Protein AF-A0A3D3L8T1-F1 (afdb_monomer_lite)

Secondary structure (DSSP, 8-state):
-----HHHHHHHHHHHHHHHSSPPPP----------SSSSS--TTTS--SS-PPPTT-PPPTTSPPP---SS-SSS-HHHHHHHT--TT-SSTT-SSS-GGG-

Structure (mmCIF, N/CA/C/O backbone):
data_AF-A0A3D3L8T1-F1
#
_entry.id   AF-A0A3D3L8T1-F1
#
loop_
_atom_site.group_PDB
_atom_site.id
_atom_site.type_symbol
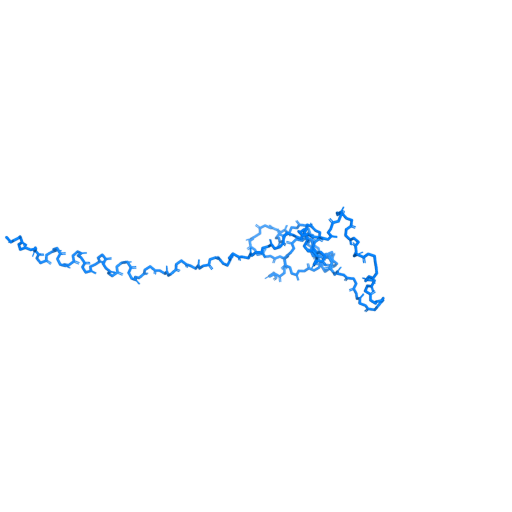_atom_site.label_atom_id
_atom_site.label_alt_id
_atom_site.label_comp_id
_atom_site.label_asym_id
_atom_site.label_entity_id
_atom_site.label_seq_id
_atom_site.pdbx_PDB_ins_code
_atom_site.Cartn_x
_atom_site.Cartn_y
_atom_site.Cartn_z
_atom_site.occupancy
_atom_site.B_iso_or_equiv
_atom_site.auth_seq_id
_atom_site.auth_comp_id
_atom_site.auth_asym_id
_atom_site.auth_atom_id
_atom_site.pdbx_PDB_model_num
ATOM 1 N N . MET A 1 1 ? -35.603 -3.383 53.921 1.00 49.28 1 MET A N 1
ATOM 2 C CA . MET A 1 1 ? -35.152 -4.405 52.948 1.00 49.28 1 MET A CA 1
ATOM 3 C C . MET A 1 1 ? -36.066 -4.343 51.728 1.00 49.28 1 MET A C 1
ATOM 5 O O . MET A 1 1 ? -37.209 -4.779 51.813 1.00 49.28 1 MET A O 1
ATOM 9 N N . ARG A 1 2 ? -35.637 -3.688 50.640 1.00 58.06 2 ARG A N 1
ATOM 10 C CA . ARG A 1 2 ? -36.470 -3.510 49.437 1.00 58.06 2 ARG A CA 1
ATOM 11 C C . ARG A 1 2 ? -36.523 -4.847 48.691 1.00 58.06 2 ARG A C 1
ATOM 13 O O . ARG A 1 2 ? -35.502 -5.319 48.207 1.00 58.06 2 ARG A O 1
ATOM 20 N N . ARG A 1 3 ? -37.692 -5.494 48.670 1.00 63.12 3 ARG A N 1
ATOM 21 C CA . ARG A 1 3 ? -37.907 -6.745 47.930 1.00 63.12 3 ARG A CA 1
ATOM 22 C C . ARG A 1 3 ? -38.011 -6.390 46.448 1.00 63.12 3 ARG A C 1
ATOM 24 O O . ARG A 1 3 ? -38.981 -5.759 46.040 1.00 63.12 3 ARG A O 1
ATOM 31 N N . PHE A 1 4 ? -36.994 -6.731 45.663 1.00 60.19 4 PHE A N 1
ATOM 32 C CA . PHE A 1 4 ? -37.019 -6.513 44.220 1.00 60.19 4 PHE A CA 1
ATOM 33 C C . PHE A 1 4 ? -38.144 -7.348 43.590 1.00 60.19 4 PHE A C 1
ATOM 35 O O . PHE A 1 4 ? -38.304 -8.531 43.887 1.00 60.19 4 PHE A O 1
ATOM 42 N N . SER A 1 5 ? -38.969 -6.702 42.764 1.00 75.06 5 SER A N 1
ATOM 43 C CA . SER A 1 5 ? -40.092 -7.337 42.067 1.00 75.06 5 SER A CA 1
ATOM 44 C C . SER A 1 5 ? -39.594 -8.444 41.133 1.00 75.06 5 SER A C 1
ATOM 46 O O . SER A 1 5 ? -38.513 -8.330 40.560 1.00 75.06 5 SER A O 1
ATOM 48 N N . ARG A 1 6 ? -40.404 -9.486 40.900 1.00 72.38 6 ARG A N 1
ATOM 49 C CA . ARG A 1 6 ? -40.096 -10.557 39.926 1.00 72.38 6 ARG A CA 1
ATOM 50 C C . ARG A 1 6 ? -39.784 -10.003 38.526 1.00 72.38 6 ARG A C 1
ATOM 52 O O . ARG A 1 6 ? -38.991 -10.587 37.799 1.00 72.38 6 ARG A O 1
ATOM 59 N N . ARG A 1 7 ? -40.351 -8.837 38.188 1.00 75.88 7 ARG A N 1
ATOM 60 C CA . ARG A 1 7 ? -40.059 -8.093 36.951 1.00 75.88 7 ARG A CA 1
ATOM 61 C C . ARG A 1 7 ? -38.648 -7.499 36.929 1.00 75.88 7 ARG A C 1
ATOM 63 O O . ARG A 1 7 ? -38.027 -7.473 35.880 1.00 75.88 7 ARG A O 1
ATOM 70 N N . ALA A 1 8 ? -38.128 -7.075 38.080 1.00 77.12 8 ALA A N 1
ATOM 71 C CA . ALA A 1 8 ? -36.765 -6.564 38.195 1.00 77.12 8 ALA A CA 1
ATOM 72 C C . ALA A 1 8 ? -35.730 -7.680 37.998 1.00 77.12 8 ALA A C 1
ATOM 74 O O . ALA A 1 8 ? -34.717 -7.451 37.356 1.00 77.12 8 ALA A O 1
ATOM 75 N N . TRP A 1 9 ? -36.013 -8.896 38.475 1.00 78.31 9 TRP A N 1
ATOM 76 C CA . TRP A 1 9 ? -35.168 -10.068 38.210 1.00 78.31 9 TRP A CA 1
ATOM 77 C C . TRP A 1 9 ? -35.136 -10.444 36.725 1.00 78.31 9 TRP A C 1
ATOM 79 O O . TRP A 1 9 ? -34.071 -10.733 36.192 1.00 78.31 9 TRP A O 1
ATOM 89 N N . TRP A 1 10 ? -36.285 -10.377 36.050 1.00 80.12 10 TRP A N 1
ATOM 90 C CA . TRP A 1 10 ? -36.381 -10.620 34.609 1.00 80.12 10 TRP A CA 1
ATOM 91 C C . TRP A 1 10 ? -35.624 -9.579 33.781 1.00 80.12 10 TRP A C 1
ATOM 93 O O . TRP A 1 10 ? -34.872 -9.942 32.885 1.00 80.12 10 TRP A O 1
ATOM 103 N N . LEU A 1 11 ? -35.770 -8.294 34.114 1.00 82.25 11 LEU A N 1
ATOM 104 C CA . LEU A 1 11 ? -35.034 -7.216 33.448 1.00 82.25 11 LEU A CA 1
ATOM 105 C C . LEU A 1 11 ? -33.525 -7.333 33.675 1.00 82.25 11 LEU A C 1
ATOM 107 O O . LEU A 1 11 ? -32.753 -7.107 32.752 1.00 82.25 11 LEU A O 1
ATOM 111 N N . HIS A 1 12 ? -33.104 -7.729 34.878 1.00 81.44 12 HIS A N 1
ATOM 112 C CA . HIS A 1 12 ? -31.688 -7.906 35.188 1.00 81.44 12 HIS A CA 1
ATOM 113 C C . HIS A 1 12 ? -31.092 -9.099 34.429 1.00 81.44 12 HIS A C 1
ATOM 115 O O . HIS A 1 12 ? -30.026 -8.973 33.840 1.00 81.44 12 HIS A O 1
ATOM 121 N N . ALA A 1 13 ? -31.808 -10.227 34.374 1.00 81.44 13 ALA A N 1
ATOM 122 C CA . ALA A 1 13 ? -31.392 -11.392 33.596 1.00 81.44 13 ALA A CA 1
ATOM 123 C C . ALA A 1 13 ? -31.338 -11.093 32.087 1.00 81.44 13 ALA A C 1
ATOM 125 O O . ALA A 1 13 ? -30.404 -11.515 31.413 1.00 81.44 13 ALA A O 1
ATOM 126 N N . PHE A 1 14 ? -32.299 -10.322 31.570 1.00 82.44 14 PHE A N 1
ATOM 127 C CA . PHE A 1 14 ? -32.319 -9.894 30.172 1.00 82.44 14 PHE A CA 1
ATOM 128 C C . PHE A 1 14 ? -31.154 -8.951 29.838 1.00 82.44 14 PHE A C 1
ATOM 130 O O . PHE A 1 14 ? -30.491 -9.142 28.825 1.00 82.44 14 PHE A O 1
ATOM 137 N N . LEU A 1 15 ? -30.848 -7.986 30.713 1.00 75.88 15 LEU A N 1
ATOM 138 C CA . LEU A 1 15 ? -29.709 -7.076 30.552 1.00 75.88 15 LEU A CA 1
ATOM 139 C C . LEU A 1 15 ? -28.369 -7.830 30.549 1.00 75.88 15 LEU A C 1
ATOM 141 O O . LEU A 1 15 ? -27.505 -7.548 29.725 1.00 75.88 15 LEU A O 1
ATOM 145 N N . ILE A 1 16 ? -28.212 -8.814 31.441 1.00 78.25 16 ILE A N 1
ATOM 146 C CA . ILE A 1 16 ? -27.013 -9.663 31.497 1.00 78.25 16 ILE A CA 1
ATOM 147 C C . ILE A 1 16 ? -26.882 -10.483 30.209 1.00 78.25 16 ILE A C 1
ATOM 149 O O . ILE A 1 16 ? -25.801 -10.522 29.631 1.00 78.25 16 ILE A O 1
ATOM 153 N N . ALA A 1 17 ? -27.977 -11.078 29.722 1.00 77.88 17 ALA A N 1
ATOM 154 C CA . ALA A 1 17 ? -27.969 -11.819 28.464 1.00 77.88 17 ALA A CA 1
ATOM 155 C C . ALA A 1 17 ? -27.556 -10.921 27.286 1.00 77.88 17 ALA A C 1
ATOM 157 O O . ALA A 1 17 ? -26.665 -11.291 26.527 1.00 77.88 17 ALA A O 1
ATOM 158 N N . GLN A 1 18 ? -28.122 -9.714 27.177 1.00 73.38 18 GLN A N 1
ATOM 159 C CA . GLN A 1 18 ? -27.743 -8.775 26.119 1.00 73.38 18 GLN A CA 1
ATOM 160 C C . GLN A 1 18 ? -26.272 -8.350 26.190 1.00 73.38 18 GLN A C 1
ATOM 162 O O . GLN A 1 18 ? -25.652 -8.200 25.146 1.00 73.38 18 GLN A O 1
ATOM 167 N N . LEU A 1 19 ? -25.691 -8.227 27.387 1.00 67.00 19 LEU A N 1
ATOM 168 C CA . LEU A 1 19 ? -24.280 -7.869 27.556 1.00 67.00 19 LEU A CA 1
ATOM 169 C C . LEU A 1 19 ? -23.323 -9.015 27.172 1.00 67.00 19 LEU A C 1
ATOM 171 O O . LEU A 1 19 ? -22.224 -8.756 26.697 1.00 67.00 19 LEU A O 1
ATOM 175 N N . THR A 1 20 ? -23.740 -10.274 27.350 1.00 67.00 20 THR A N 1
ATOM 176 C CA . THR A 1 20 ? -22.929 -11.463 27.008 1.00 67.00 20 THR A CA 1
ATOM 177 C C . THR A 1 20 ? -23.039 -11.919 25.551 1.00 67.00 20 THR A C 1
ATOM 179 O O . THR A 1 20 ? -22.204 -12.699 25.107 1.00 67.00 20 THR A O 1
ATOM 182 N N . LEU A 1 21 ? -24.068 -11.473 24.821 1.00 69.06 21 LEU A N 1
ATOM 183 C CA . LEU A 1 21 ? -24.276 -11.799 23.402 1.00 69.06 21 LEU A CA 1
ATOM 184 C C . LEU A 1 21 ? -23.728 -10.732 22.445 1.00 69.06 21 LEU A C 1
ATOM 186 O O . LEU A 1 21 ? -23.900 -10.861 21.234 1.00 69.06 21 LEU A O 1
ATOM 190 N N . LEU A 1 22 ? -23.076 -9.685 22.958 1.00 70.88 22 LEU A N 1
ATOM 191 C CA . LEU A 1 22 ? -22.342 -8.773 22.092 1.00 70.88 22 LEU A CA 1
ATOM 192 C C . LEU A 1 22 ? -21.159 -9.547 21.491 1.00 70.88 22 LEU A C 1
ATOM 194 O O . LEU A 1 22 ? -20.387 -10.130 22.260 1.00 70.88 22 LEU A O 1
ATOM 198 N N . PRO A 1 23 ? -21.007 -9.589 20.153 1.00 71.38 23 PRO A N 1
ATOM 199 C CA . PRO A 1 23 ? -19.780 -10.099 19.563 1.00 71.38 23 PRO A CA 1
ATOM 200 C C . PRO A 1 23 ? -18.622 -9.323 20.188 1.00 71.38 23 PRO A C 1
ATOM 202 O O . PRO A 1 23 ? -18.707 -8.101 20.342 1.00 71.38 23 PRO A O 1
ATOM 205 N N . CYS A 1 24 ? -17.576 -10.040 20.610 1.00 59.25 24 CYS A N 1
ATOM 206 C CA . CYS A 1 24 ? -16.328 -9.409 21.022 1.00 59.25 24 CYS A CA 1
ATOM 207 C C . CYS A 1 24 ? -15.993 -8.369 19.949 1.00 59.25 24 CYS A C 1
ATOM 209 O O . CYS A 1 24 ? -16.030 -8.748 18.772 1.00 59.25 24 CYS A O 1
ATOM 211 N N . PRO A 1 25 ? -15.734 -7.090 20.294 1.00 61.00 25 PRO A N 1
ATOM 212 C CA . PRO A 1 25 ? -15.206 -6.177 19.303 1.00 61.00 25 PRO A CA 1
ATOM 213 C C . PRO A 1 25 ? -13.974 -6.879 18.756 1.00 61.00 25 PRO A C 1
ATOM 215 O O . PRO A 1 25 ? -13.075 -7.264 19.510 1.00 61.00 25 PRO A O 1
ATOM 218 N N . GLN A 1 26 ? -14.041 -7.187 17.466 1.00 57.34 26 GLN A N 1
ATOM 219 C CA . GLN A 1 26 ? -12.921 -7.690 16.701 1.00 57.34 26 GLN A CA 1
ATOM 220 C C . GLN A 1 26 ? -11.820 -6.703 17.043 1.00 57.34 26 GLN A C 1
ATOM 222 O O . GLN A 1 26 ? -12.006 -5.496 16.867 1.00 57.34 26 GLN A O 1
ATOM 227 N N . VAL A 1 27 ? -10.754 -7.186 17.673 1.00 53.53 27 VAL A N 1
ATOM 228 C CA . VAL A 1 27 ? -9.557 -6.381 17.835 1.00 53.53 27 VAL A CA 1
ATOM 229 C C . VAL A 1 27 ? -9.152 -6.124 16.397 1.00 53.53 27 VAL A C 1
ATOM 231 O O . VAL A 1 27 ? -8.635 -7.026 15.746 1.00 53.53 27 VAL A O 1
ATOM 234 N N . SER A 1 28 ? -9.527 -4.963 15.861 1.00 59.56 28 SER A N 1
ATOM 235 C CA . SER A 1 28 ? -8.975 -4.459 14.619 1.00 59.56 28 SER A CA 1
ATOM 236 C C . SER A 1 28 ? -7.487 -4.537 14.866 1.00 59.56 28 SER A C 1
ATOM 238 O O . SER A 1 28 ? -7.002 -3.874 15.791 1.00 59.56 28 SER A O 1
ATOM 240 N N . HIS A 1 29 ? -6.822 -5.476 14.190 1.00 57.31 29 HIS A N 1
ATOM 241 C CA . HIS A 1 29 ? -5.386 -5.619 14.271 1.00 57.31 29 HIS A CA 1
ATOM 242 C C . HIS A 1 29 ? -4.844 -4.205 14.113 1.00 57.31 29 HIS A C 1
ATOM 244 O O . HIS A 1 29 ? -5.058 -3.572 13.083 1.00 57.31 29 HIS A O 1
ATOM 250 N N . ALA A 1 30 ? -4.254 -3.665 15.179 1.00 54.28 30 ALA A N 1
ATOM 251 C CA . ALA A 1 30 ? -3.390 -2.518 15.038 1.00 54.28 30 ALA A CA 1
ATOM 252 C C . ALA A 1 30 ? -2.200 -3.084 14.272 1.00 54.28 30 ALA A C 1
ATOM 254 O O . ALA A 1 30 ? -1.263 -3.611 14.871 1.00 54.28 30 ALA A O 1
ATOM 255 N N . VAL A 1 31 ? -2.341 -3.123 12.947 1.00 52.94 31 VAL A N 1
ATOM 256 C CA . VAL A 1 31 ? -1.221 -3.249 12.040 1.00 52.94 31 VAL A CA 1
ATOM 257 C C . VAL A 1 31 ? -0.395 -2.031 12.395 1.00 52.94 31 VAL A C 1
ATOM 259 O O . VAL A 1 31 ? -0.796 -0.891 12.162 1.00 52.94 31 VAL A O 1
ATOM 262 N N . TRP A 1 32 ? 0.685 -2.271 13.127 1.00 51.66 32 TRP A N 1
ATOM 263 C CA . TRP A 1 32 ? 1.772 -1.323 13.169 1.00 51.66 32 TRP A CA 1
ATOM 264 C C . TRP A 1 32 ? 2.277 -1.305 11.733 1.00 51.66 32 TRP A C 1
ATOM 266 O O . TRP A 1 32 ? 3.067 -2.160 11.356 1.00 51.66 32 TRP A O 1
ATOM 276 N N . VAL A 1 33 ? 1.700 -0.425 10.912 1.00 58.44 33 VAL A N 1
ATOM 277 C CA . VAL A 1 33 ? 2.357 0.035 9.698 1.00 58.44 33 VAL A CA 1
ATOM 278 C C . VAL A 1 33 ? 3.601 0.713 10.236 1.00 58.44 33 VAL A C 1
ATOM 280 O O . VAL A 1 33 ? 3.549 1.812 10.794 1.00 58.44 33 VAL A O 1
ATOM 283 N N . GLU A 1 34 ? 4.692 -0.040 10.232 1.00 66.00 34 GLU A N 1
ATOM 284 C CA . GLU A 1 34 ? 5.997 0.564 10.079 1.00 66.00 34 GLU A CA 1
ATOM 285 C C . GLU A 1 34 ? 5.846 1.415 8.824 1.00 66.00 34 GLU A C 1
ATOM 287 O O . GLU A 1 34 ? 5.532 0.876 7.769 1.00 66.00 34 GLU A O 1
ATOM 292 N N . VAL A 1 35 ? 5.809 2.741 9.006 1.00 72.56 35 VAL A N 1
ATOM 293 C CA . VAL A 1 35 ? 5.683 3.655 7.872 1.00 72.56 35 VAL A CA 1
ATOM 294 C C . VAL A 1 35 ? 6.868 3.324 6.976 1.00 72.56 35 VAL A C 1
ATOM 296 O O . VAL A 1 35 ? 7.987 3.287 7.482 1.00 72.56 35 VAL A O 1
ATOM 299 N N . ASP A 1 36 ? 6.538 2.939 5.755 1.00 66.50 36 ASP A N 1
ATOM 300 C CA . ASP A 1 36 ? 7.413 2.547 4.661 1.00 66.50 36 ASP A CA 1
ATOM 301 C C . ASP A 1 36 ? 6.835 3.314 3.466 1.00 66.50 36 ASP A C 1
ATOM 303 O O . ASP A 1 36 ? 5.807 2.933 2.900 1.00 66.50 36 ASP A O 1
ATOM 307 N N . THR A 1 37 ? 7.338 4.535 3.273 1.00 74.75 37 THR A N 1
ATOM 308 C CA . THR A 1 37 ? 6.748 5.557 2.396 1.00 74.75 37 THR A CA 1
ATOM 309 C C . THR A 1 37 ? 6.841 5.187 0.916 1.00 74.75 37 THR A C 1
ATOM 311 O O . THR A 1 37 ? 6.010 5.655 0.132 1.00 74.75 37 THR A O 1
ATOM 314 N N . ASP A 1 38 ? 7.826 4.381 0.530 1.00 70.31 38 ASP A N 1
ATOM 315 C CA . ASP A 1 38 ? 8.059 3.935 -0.845 1.00 70.31 38 ASP A CA 1
ATOM 316 C C . ASP A 1 38 ? 7.920 2.414 -1.045 1.00 70.31 38 ASP A C 1
ATOM 318 O O . ASP A 1 38 ? 8.043 1.948 -2.175 1.00 70.31 38 ASP A O 1
ATOM 322 N N . GLY A 1 39 ? 7.564 1.654 -0.003 1.00 71.25 39 GLY A N 1
ATOM 323 C CA . GLY A 1 39 ? 7.165 0.247 -0.107 1.00 71.25 39 GLY A CA 1
ATOM 324 C C . GLY A 1 39 ? 8.329 -0.709 -0.365 1.00 71.25 39 GLY A C 1
ATOM 325 O O . GLY A 1 39 ? 8.117 -1.833 -0.830 1.00 71.25 39 GLY A O 1
ATOM 326 N N . ASP A 1 40 ? 9.564 -0.283 -0.091 1.00 69.56 40 ASP A N 1
ATOM 327 C CA . ASP A 1 40 ? 10.774 -1.051 -0.393 1.00 69.56 40 ASP A CA 1
ATOM 328 C C . ASP A 1 40 ? 11.130 -2.087 0.698 1.00 69.56 40 ASP A C 1
ATOM 330 O O . ASP A 1 40 ? 12.071 -2.879 0.550 1.00 69.56 40 ASP A O 1
ATOM 334 N N . GLY A 1 41 ? 10.344 -2.136 1.780 1.00 70.50 41 GLY A N 1
ATOM 335 C CA . GLY A 1 41 ? 10.530 -3.027 2.920 1.00 70.50 41 GLY A CA 1
ATOM 336 C C . GLY A 1 41 ? 11.479 -2.482 3.992 1.00 70.50 41 GLY A C 1
ATOM 337 O O . GLY A 1 41 ? 11.779 -3.202 4.957 1.00 70.50 41 GLY A O 1
ATOM 338 N N . ILE A 1 42 ? 11.954 -1.242 3.855 1.00 68.50 42 ILE A N 1
ATOM 339 C CA . ILE A 1 42 ? 12.715 -0.497 4.854 1.00 68.50 42 ILE A CA 1
ATOM 340 C C . ILE A 1 42 ? 11.804 0.565 5.465 1.00 68.50 42 ILE A C 1
ATOM 342 O O . ILE A 1 42 ? 11.300 1.456 4.806 1.00 68.50 42 ILE A O 1
ATOM 346 N N . ALA A 1 43 ? 11.631 0.522 6.783 1.00 72.31 43 ALA A N 1
ATOM 347 C CA . ALA A 1 43 ? 10.825 1.539 7.442 1.00 72.31 43 ALA A CA 1
ATOM 348 C C . ALA A 1 43 ? 11.540 2.907 7.490 1.00 72.31 43 ALA A C 1
ATOM 350 O O . ALA A 1 43 ? 12.620 2.991 8.095 1.00 72.31 43 ALA A O 1
ATOM 351 N N . ASP A 1 44 ? 10.860 3.997 7.110 1.00 70.12 44 ASP A N 1
ATOM 352 C CA . ASP A 1 44 ? 10.480 5.024 8.077 1.00 70.12 44 ASP A CA 1
ATOM 353 C C . ASP A 1 44 ? 11.567 5.466 9.065 1.00 70.12 44 ASP A C 1
ATOM 355 O O . ASP A 1 44 ? 12.404 6.371 8.971 1.00 70.12 44 ASP A O 1
ATOM 359 N N . TYR A 1 45 ? 11.453 4.808 10.202 1.00 61.53 45 TYR A N 1
ATOM 360 C CA . TYR A 1 45 ? 12.084 5.209 11.424 1.00 61.53 45 TYR A CA 1
ATOM 361 C C . TYR A 1 45 ? 13.452 4.529 11.548 1.00 61.53 45 TYR A C 1
ATOM 363 O O . TYR A 1 45 ? 13.679 3.703 12.426 1.00 61.53 45 TYR A O 1
ATOM 371 N N . GLY A 1 46 ? 14.434 4.935 10.744 1.00 58.44 46 GLY A N 1
ATOM 372 C CA . GLY A 1 46 ? 15.826 4.658 11.116 1.00 58.44 46 GLY A CA 1
ATOM 373 C C . GLY A 1 46 ? 16.890 4.664 10.035 1.00 58.44 46 GLY A C 1
ATOM 374 O O . GLY A 1 46 ? 18.053 4.824 10.412 1.00 58.44 46 GLY A O 1
ATOM 375 N N . TYR A 1 47 ? 16.547 4.492 8.756 1.00 57.34 47 TYR A N 1
ATOM 376 C CA . TYR A 1 47 ? 17.562 4.259 7.714 1.00 57.34 47 TYR A CA 1
ATOM 377 C C . TYR A 1 47 ? 17.299 4.897 6.349 1.00 57.34 47 TYR A C 1
ATOM 379 O O . TYR A 1 47 ? 18.186 4.876 5.502 1.00 57.34 47 TYR A O 1
ATOM 387 N N . GLU A 1 48 ? 16.156 5.534 6.176 1.00 59.22 48 GLU A N 1
ATOM 388 C CA . GLU A 1 48 ? 15.747 6.198 4.944 1.00 59.22 48 GLU A CA 1
ATOM 389 C C . GLU A 1 48 ? 16.136 7.686 4.938 1.00 59.22 48 GLU A C 1
ATOM 391 O O . GLU A 1 48 ? 15.837 8.460 5.852 1.00 59.22 48 GLU A O 1
ATOM 396 N N . ASP A 1 49 ? 16.835 8.112 3.890 1.00 62.59 49 ASP A N 1
ATOM 397 C CA . ASP A 1 49 ? 17.049 9.526 3.562 1.00 62.59 49 ASP A CA 1
ATOM 398 C C . ASP A 1 49 ? 16.061 10.027 2.488 1.00 62.59 49 ASP A C 1
ATOM 400 O O . ASP A 1 49 ? 16.227 11.129 1.953 1.00 62.59 49 ASP A O 1
ATOM 404 N N . GLY A 1 50 ? 15.016 9.236 2.215 1.00 54.50 50 GLY A N 1
ATOM 405 C CA . GLY A 1 50 ? 13.996 9.495 1.201 1.00 54.50 50 GLY A CA 1
ATOM 406 C C . GLY A 1 50 ? 14.479 9.267 -0.233 1.00 54.50 50 GLY A C 1
ATOM 407 O O . GLY A 1 50 ? 13.932 9.881 -1.150 1.00 54.50 50 GLY A O 1
ATOM 408 N N . THR A 1 51 ? 15.539 8.473 -0.429 1.00 56.94 51 THR A N 1
ATOM 409 C CA . THR A 1 51 ? 16.050 8.119 -1.764 1.00 56.94 51 THR A CA 1
ATOM 410 C C . THR A 1 51 ? 15.697 6.704 -2.221 1.00 56.94 51 THR A C 1
ATOM 412 O O . THR A 1 51 ? 15.955 6.407 -3.385 1.00 56.94 51 THR A O 1
ATOM 415 N N . GLY A 1 52 ? 15.135 5.856 -1.349 1.00 56.75 52 GLY A N 1
ATOM 416 C CA . GLY A 1 52 ? 14.935 4.425 -1.621 1.00 56.75 52 GLY A CA 1
ATOM 417 C C . GLY A 1 52 ? 16.246 3.658 -1.856 1.00 56.75 52 GLY A C 1
ATOM 418 O O . GLY A 1 52 ? 16.234 2.531 -2.347 1.00 56.75 52 GLY A O 1
ATOM 419 N N . ASP A 1 53 ? 17.409 4.270 -1.578 1.00 58.56 53 ASP A N 1
ATOM 420 C CA . ASP A 1 53 ? 18.696 3.599 -1.737 1.00 58.56 53 ASP A CA 1
ATOM 421 C C . ASP A 1 53 ? 19.032 2.816 -0.456 1.00 58.56 53 ASP A C 1
ATOM 423 O O . ASP A 1 53 ? 19.096 3.399 0.637 1.00 58.56 53 ASP A O 1
ATOM 427 N N . PRO A 1 54 ? 19.339 1.508 -0.563 1.00 54.66 54 PRO A N 1
ATOM 428 C CA . PRO A 1 54 ? 19.795 0.734 0.579 1.00 54.66 54 PRO A CA 1
ATOM 429 C C . PRO A 1 54 ? 21.088 1.338 1.155 1.00 54.66 54 PRO A C 1
ATOM 431 O O . PRO A 1 54 ? 21.890 1.949 0.435 1.00 54.66 54 PRO A O 1
ATOM 434 N N . PRO A 1 55 ? 21.352 1.153 2.463 1.00 55.78 55 PRO A N 1
ATOM 435 C CA . PRO A 1 55 ? 22.541 1.694 3.099 1.00 55.78 55 PRO A CA 1
ATOM 436 C C . PRO A 1 55 ? 23.807 1.246 2.347 1.00 55.78 55 PRO A C 1
ATOM 438 O O . PRO A 1 55 ? 23.954 0.064 2.015 1.00 55.78 55 PRO A O 1
ATOM 441 N N . PRO A 1 56 ? 24.764 2.160 2.100 1.00 52.19 56 PRO A N 1
ATOM 442 C CA . PRO A 1 56 ? 25.910 1.874 1.250 1.00 52.19 56 PRO A CA 1
ATOM 443 C C . PRO A 1 56 ? 26.751 0.742 1.853 1.00 52.19 56 PRO A C 1
ATOM 445 O O . PRO A 1 56 ? 27.441 0.930 2.860 1.00 52.19 56 PRO A O 1
ATOM 448 N N . GLY A 1 57 ? 26.699 -0.435 1.224 1.00 54.09 57 GLY A N 1
ATOM 449 C CA . GLY A 1 57 ? 27.398 -1.645 1.664 1.00 54.09 57 GLY A CA 1
ATOM 450 C C . GLY A 1 57 ? 26.565 -2.928 1.633 1.00 54.09 57 GLY A C 1
ATOM 451 O O . GLY A 1 57 ? 27.160 -4.003 1.715 1.00 54.09 57 GLY A O 1
ATOM 452 N N . GLU A 1 58 ? 25.245 -2.829 1.474 1.00 56.66 58 GLU A N 1
ATOM 453 C CA . GLU A 1 58 ? 24.345 -3.975 1.294 1.00 56.66 58 GLU A CA 1
ATOM 454 C C . GLU A 1 58 ? 23.673 -3.905 -0.081 1.00 56.66 58 GLU A C 1
ATOM 456 O O . GLU A 1 58 ? 22.462 -3.786 -0.192 1.00 56.66 58 GLU A O 1
ATOM 461 N N . ASP A 1 59 ? 24.477 -3.953 -1.149 1.00 55.62 59 ASP A N 1
ATOM 462 C CA . ASP A 1 59 ? 23.929 -4.201 -2.483 1.00 55.62 59 ASP A CA 1
ATOM 463 C C . ASP A 1 59 ? 23.313 -5.614 -2.472 1.00 55.62 59 ASP A C 1
ATOM 465 O O . ASP A 1 59 ? 24.063 -6.589 -2.274 1.00 55.62 59 ASP A O 1
ATOM 469 N N . PRO A 1 60 ? 21.990 -5.777 -2.678 1.00 55.06 60 PRO A N 1
ATOM 470 C CA . PRO A 1 60 ? 21.417 -7.100 -2.849 1.00 55.06 60 PRO A CA 1
ATOM 471 C C . PRO A 1 60 ? 22.101 -7.764 -4.049 1.00 55.06 60 PRO A C 1
ATOM 473 O O . PRO A 1 60 ? 22.478 -7.104 -5.029 1.00 55.06 60 PRO A O 1
ATOM 476 N N . PRO A 1 61 ? 22.367 -9.076 -3.987 1.00 51.94 61 PRO A N 1
ATOM 477 C CA . PRO A 1 61 ? 23.061 -9.731 -5.072 1.00 51.94 61 PRO A CA 1
ATOM 478 C C . PRO A 1 61 ? 22.229 -9.594 -6.355 1.00 51.94 61 PRO A C 1
ATOM 480 O O . PRO A 1 61 ? 21.036 -9.853 -6.343 1.00 51.94 61 PRO A O 1
ATOM 483 N N . ALA A 1 62 ? 22.872 -9.246 -7.476 1.00 54.38 62 ALA A N 1
ATOM 484 C CA . ALA A 1 62 ? 22.256 -8.914 -8.776 1.00 54.38 62 ALA A CA 1
ATOM 485 C C . ALA A 1 62 ? 21.371 -10.006 -9.446 1.00 54.38 62 ALA A C 1
ATOM 487 O O . ALA A 1 62 ? 21.073 -9.920 -10.636 1.00 54.38 62 ALA A O 1
ATOM 488 N N . TRP A 1 63 ? 21.017 -11.071 -8.726 1.00 53.22 63 TRP A N 1
ATOM 489 C CA . TRP A 1 63 ? 20.056 -12.108 -9.110 1.00 53.22 63 TRP A CA 1
ATOM 490 C C . TRP A 1 63 ? 18.789 -12.104 -8.243 1.00 53.22 63 TRP A C 1
ATOM 492 O O . TRP A 1 63 ? 17.875 -12.877 -8.528 1.00 53.22 63 TRP A O 1
ATOM 502 N 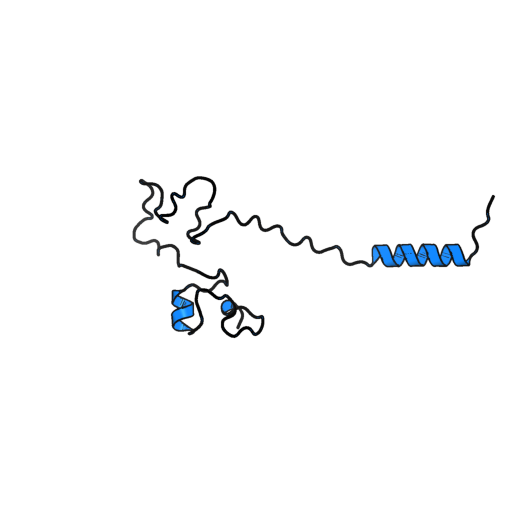N . GLU A 1 64 ? 18.731 -11.273 -7.204 1.00 53.44 64 GLU A N 1
ATOM 503 C CA . GLU A 1 64 ? 17.494 -10.956 -6.509 1.00 53.44 64 GLU A CA 1
ATOM 504 C C . GLU A 1 64 ? 16.718 -10.002 -7.430 1.00 53.44 64 GLU A C 1
ATOM 506 O O . GLU A 1 64 ? 17.271 -8.965 -7.817 1.00 53.44 64 GLU A O 1
ATOM 511 N N . PRO A 1 65 ? 15.511 -10.368 -7.909 1.00 51.00 65 PRO A N 1
ATOM 512 C CA . PRO A 1 65 ? 14.650 -9.364 -8.517 1.00 51.00 65 PRO A CA 1
ATOM 513 C C . PRO A 1 65 ? 14.529 -8.243 -7.484 1.00 51.00 65 PRO A C 1
ATOM 515 O O . PRO A 1 65 ? 14.341 -8.539 -6.303 1.00 51.00 65 PRO A O 1
ATOM 518 N N . GLY A 1 66 ? 14.736 -6.992 -7.906 1.00 55.12 66 GLY A N 1
ATOM 519 C CA . GLY A 1 66 ? 14.541 -5.846 -7.018 1.00 55.12 66 GLY A CA 1
ATOM 520 C C . GLY A 1 66 ? 13.165 -5.921 -6.347 1.00 55.12 66 GLY A C 1
ATOM 521 O O . GLY A 1 66 ? 12.316 -6.680 -6.834 1.00 55.12 66 GLY A O 1
ATOM 522 N N . PRO A 1 67 ? 12.951 -5.194 -5.237 1.00 59.44 67 PRO A N 1
ATOM 523 C CA . PRO A 1 67 ? 11.630 -5.119 -4.627 1.00 59.44 67 PRO A CA 1
ATOM 524 C C . PRO A 1 67 ? 10.626 -4.834 -5.746 1.00 59.44 67 PRO A C 1
ATOM 526 O O . PRO A 1 67 ? 10.789 -3.893 -6.523 1.00 59.44 67 PRO A O 1
ATOM 529 N N . VAL A 1 68 ? 9.707 -5.774 -5.947 1.00 69.19 68 VAL A N 1
ATOM 530 C CA . VAL A 1 68 ? 8.641 -5.616 -6.925 1.00 69.19 68 VAL A CA 1
ATOM 531 C C . VAL A 1 68 ? 7.712 -4.576 -6.326 1.00 69.19 68 VAL A C 1
ATOM 533 O O . VAL A 1 68 ? 7.088 -4.856 -5.308 1.00 69.19 68 VAL A O 1
ATOM 536 N N . GLU A 1 69 ? 7.729 -3.382 -6.914 1.00 79.94 69 GLU A N 1
ATOM 537 C CA . GLU A 1 69 ? 6.912 -2.235 -6.511 1.00 79.94 69 GLU A CA 1
ATOM 538 C C . GLU A 1 69 ? 5.433 -2.656 -6.532 1.00 79.94 69 GLU A C 1
ATOM 540 O O . GLU A 1 69 ? 4.985 -3.271 -7.503 1.00 79.94 69 GLU A O 1
ATOM 545 N N . ASP A 1 70 ? 4.748 -2.425 -5.415 1.00 85.44 70 ASP A N 1
ATOM 546 C CA . ASP A 1 70 ? 3.308 -2.602 -5.183 1.00 85.44 70 ASP A CA 1
ATOM 547 C C . ASP A 1 70 ? 2.842 -1.269 -4.578 1.00 85.44 70 ASP A C 1
ATOM 549 O O . ASP A 1 70 ? 2.888 -1.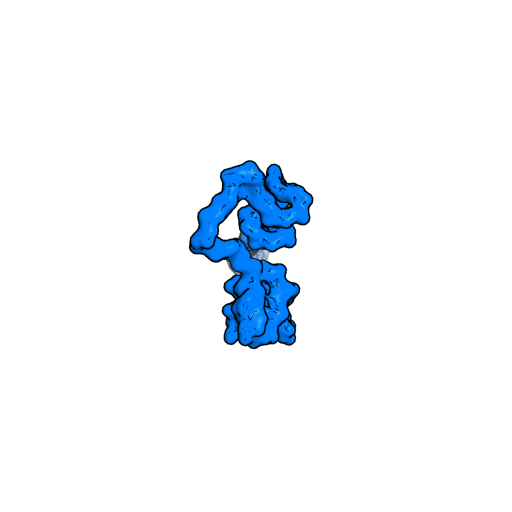053 -3.363 1.00 85.44 70 ASP A O 1
ATOM 553 N N . SER A 1 71 ? 2.579 -0.312 -5.468 1.00 84.62 71 SER A N 1
ATOM 554 C CA . SER A 1 71 ? 2.397 1.108 -5.160 1.00 84.62 71 SER A CA 1
ATOM 555 C C . SER A 1 71 ? 1.125 1.394 -4.350 1.00 84.62 71 SER A C 1
ATOM 557 O O . SER A 1 71 ? 1.049 2.420 -3.661 1.00 84.62 71 SER A O 1
ATOM 559 N N . ASP A 1 72 ? 0.125 0.515 -4.399 1.00 83.50 72 ASP A N 1
ATOM 560 C CA . ASP A 1 72 ? -1.137 0.662 -3.675 1.00 83.50 72 ASP A CA 1
ATOM 561 C C . ASP A 1 72 ? -1.354 -0.362 -2.548 1.00 83.50 72 ASP A C 1
ATOM 563 O O . ASP A 1 72 ? -2.241 -0.173 -1.701 1.00 83.50 72 ASP A O 1
ATOM 567 N N . GLY A 1 73 ? -0.480 -1.365 -2.458 1.00 85.19 73 GLY A N 1
ATOM 568 C CA . GLY A 1 73 ? -0.440 -2.355 -1.393 1.00 85.19 73 GLY A CA 1
ATOM 569 C C . GLY A 1 73 ? -1.594 -3.350 -1.455 1.00 85.19 73 GLY A C 1
ATOM 570 O O . GLY A 1 73 ? -1.973 -3.898 -0.408 1.00 85.19 73 GLY A O 1
ATOM 571 N N . ASP A 1 74 ? -2.202 -3.543 -2.624 1.00 83.75 74 ASP A N 1
ATOM 572 C CA . ASP A 1 7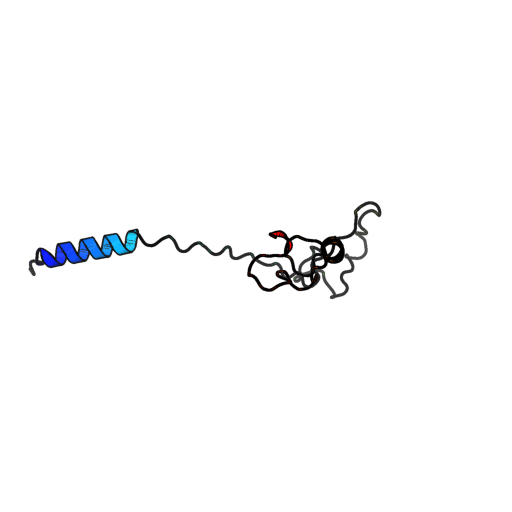4 ? -3.345 -4.433 -2.810 1.00 83.75 74 ASP A CA 1
ATOM 573 C C . ASP A 1 74 ? -2.933 -5.911 -2.979 1.00 83.75 74 ASP A C 1
ATOM 575 O O . ASP A 1 74 ? -3.747 -6.823 -2.786 1.00 83.75 74 ASP A O 1
ATOM 579 N N . GLY A 1 75 ? -1.637 -6.156 -3.210 1.00 85.06 75 GLY A N 1
ATOM 580 C CA . GLY A 1 75 ? -1.041 -7.476 -3.384 1.00 85.06 75 GLY A CA 1
ATOM 581 C C . GLY A 1 75 ? -0.731 -7.846 -4.836 1.00 85.06 75 GLY A C 1
ATOM 582 O O . GLY A 1 75 ? -0.241 -8.962 -5.073 1.00 85.06 75 GLY A O 1
ATOM 583 N N . LEU A 1 76 ? -0.986 -6.950 -5.789 1.00 84.69 76 LEU A N 1
ATOM 584 C CA . LEU A 1 76 ? -0.443 -6.981 -7.139 1.00 84.69 76 LEU A CA 1
ATOM 585 C C . LEU A 1 76 ? 0.754 -6.038 -7.245 1.00 84.69 76 LEU A C 1
ATOM 587 O O . LEU A 1 76 ? 0.816 -4.977 -6.656 1.00 84.69 76 LEU A O 1
ATOM 591 N N . THR A 1 77 ? 1.751 -6.441 -8.021 1.00 88.06 77 THR A N 1
ATOM 592 C CA . THR A 1 77 ? 2.880 -5.553 -8.333 1.00 88.06 77 THR A CA 1
ATOM 593 C C . THR A 1 77 ? 2.472 -4.583 -9.442 1.00 88.06 77 THR A C 1
ATOM 595 O O . THR A 1 77 ? 1.789 -5.026 -10.370 1.00 88.06 77 THR A O 1
ATOM 598 N N . ASP A 1 78 ? 3.040 -3.382 -9.502 1.00 85.88 78 ASP A N 1
ATOM 599 C CA . ASP A 1 78 ? 2.786 -2.381 -10.550 1.00 85.88 78 ASP A CA 1
ATOM 600 C C . ASP A 1 78 ? 2.926 -2.960 -11.974 1.00 85.88 78 ASP A C 1
ATOM 602 O O . ASP A 1 78 ? 2.210 -2.600 -12.914 1.00 85.88 78 ASP A O 1
ATOM 606 N N . GLU A 1 79 ? 3.859 -3.903 -12.166 1.00 85.94 79 GLU A N 1
ATOM 607 C CA . GLU A 1 79 ? 4.035 -4.605 -13.441 1.00 85.94 79 GLU A CA 1
ATOM 608 C C . GLU A 1 79 ? 2.847 -5.518 -13.790 1.00 85.94 79 GLU A C 1
ATOM 610 O O . GLU A 1 79 ? 2.458 -5.622 -14.956 1.00 85.94 79 GLU A O 1
ATOM 615 N N . GLN A 1 80 ? 2.291 -6.211 -12.796 1.00 86.56 80 GLN A N 1
ATOM 616 C CA . GLN A 1 80 ? 1.112 -7.068 -12.940 1.00 86.56 80 GLN A CA 1
ATOM 617 C C . GLN A 1 80 ? -0.122 -6.227 -13.237 1.00 86.56 80 GLN A C 1
ATOM 619 O O . GLN A 1 80 ? -0.879 -6.562 -14.147 1.00 86.56 80 GLN A O 1
ATOM 624 N N . GLU A 1 81 ? -0.271 -5.106 -12.553 1.00 90.94 81 GLU A N 1
ATOM 625 C CA . GLU A 1 81 ? -1.366 -4.167 -12.757 1.00 90.94 81 GLU A CA 1
ATOM 626 C C . GLU A 1 81 ? -1.313 -3.504 -14.131 1.00 90.94 81 GLU A C 1
ATOM 628 O O . GLU A 1 81 ? -2.306 -3.476 -14.860 1.00 90.94 81 GLU A O 1
ATOM 633 N N . ALA A 1 82 ? -0.120 -3.119 -14.594 1.00 87.81 82 ALA A N 1
ATOM 634 C CA . ALA A 1 82 ? 0.078 -2.641 -15.961 1.00 87.81 82 ALA A CA 1
ATOM 635 C C . ALA A 1 82 ? -0.314 -3.688 -17.026 1.00 87.81 82 ALA A C 1
ATOM 637 O O . ALA A 1 82 ? -0.707 -3.330 -18.143 1.00 87.81 82 ALA A O 1
ATOM 638 N N . ILE A 1 83 ? -0.201 -4.984 -16.709 1.00 89.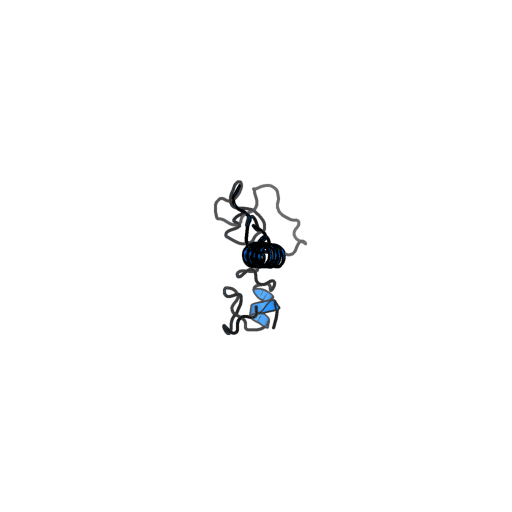31 83 ILE A N 1
ATOM 639 C CA . ILE A 1 83 ? -0.633 -6.087 -17.580 1.00 89.31 83 ILE A CA 1
ATOM 640 C C . ILE A 1 83 ? -2.152 -6.295 -17.504 1.00 89.31 83 ILE A C 1
ATOM 642 O O . ILE A 1 83 ? -2.770 -6.581 -18.535 1.00 89.31 83 ILE A O 1
ATOM 646 N N . LEU A 1 84 ? -2.743 -6.172 -16.314 1.00 87.12 84 LEU A N 1
ATOM 647 C CA . LEU A 1 84 ? -4.178 -6.336 -16.065 1.00 87.12 84 LEU A CA 1
ATOM 648 C C . LEU A 1 84 ? -4.996 -5.122 -16.532 1.00 87.12 84 LEU A C 1
ATOM 650 O O . LEU A 1 84 ? -6.157 -5.272 -16.915 1.00 87.12 84 LEU A O 1
ATOM 654 N N . GLY A 1 85 ? -4.360 -3.955 -16.634 1.00 90.19 85 GLY A N 1
ATOM 655 C CA . GLY A 1 85 ? -4.998 -2.690 -16.980 1.00 90.19 85 GLY A CA 1
ATOM 656 C C . GLY A 1 85 ? -5.656 -1.996 -15.787 1.00 90.19 85 GLY A C 1
ATOM 657 O O . GLY A 1 85 ? -6.562 -1.192 -16.018 1.00 90.19 85 GLY A O 1
ATOM 658 N N . THR A 1 86 ? -5.210 -2.319 -14.574 1.00 88.81 86 THR A N 1
ATOM 659 C CA . THR A 1 86 ? -5.593 -1.684 -13.307 1.00 88.81 86 THR A CA 1
ATOM 660 C C . THR A 1 86 ? -4.654 -0.500 -13.021 1.00 88.81 86 THR A C 1
ATOM 662 O O . THR A 1 86 ? -3.654 -0.295 -13.724 1.00 88.81 86 THR A O 1
ATOM 665 N N . ASP A 1 87 ? -5.048 0.385 -12.114 1.00 88.00 87 ASP A N 1
ATOM 666 C CA . ASP A 1 87 ? -4.321 1.591 -11.730 1.00 88.00 87 ASP A CA 1
ATOM 667 C C . ASP A 1 87 ? -3.421 1.282 -10.540 1.00 88.00 87 ASP A C 1
ATOM 669 O O . ASP A 1 87 ? -3.906 1.237 -9.423 1.00 88.00 87 ASP A O 1
ATOM 673 N N . ALA A 1 88 ? -2.111 1.212 -10.786 1.00 88.19 88 ALA A N 1
ATOM 674 C CA . ALA A 1 88 ? -1.134 0.821 -9.771 1.00 88.19 88 ALA A CA 1
ATOM 675 C C . ALA A 1 88 ? -1.072 1.691 -8.510 1.00 88.19 88 ALA A C 1
ATOM 677 O O . ALA A 1 88 ? -0.330 1.417 -7.583 1.00 88.19 88 ALA A O 1
ATOM 678 N N . HIS A 1 89 ? -1.771 2.824 -8.487 1.00 88.88 89 HIS A N 1
ATOM 679 C CA . HIS A 1 89 ? -1.817 3.707 -7.320 1.00 88.88 89 HIS A CA 1
ATOM 680 C C . HIS A 1 89 ? -3.184 3.673 -6.632 1.00 88.88 89 HIS A C 1
ATOM 682 O O . HIS A 1 89 ? -3.488 4.547 -5.808 1.00 88.88 89 HIS A O 1
ATOM 688 N N . ASN A 1 90 ? -4.048 2.739 -7.016 1.00 88.12 90 ASN A N 1
ATOM 689 C CA . ASN A 1 90 ? -5.397 2.647 -6.520 1.00 88.12 90 ASN A CA 1
ATOM 690 C C . ASN A 1 90 ? -5.801 1.181 -6.361 1.00 88.12 90 ASN A C 1
ATOM 692 O O . ASN A 1 90 ? -6.182 0.575 -7.355 1.00 88.12 90 ASN A O 1
ATOM 696 N N . PRO A 1 91 ? -5.934 0.700 -5.112 1.00 89.56 91 PRO A N 1
ATOM 697 C CA . PRO A 1 91 ? -6.136 -0.719 -4.846 1.00 89.56 91 PRO A CA 1
ATOM 698 C C . PRO A 1 91 ? -7.496 -1.243 -5.319 1.00 89.56 91 PRO A C 1
ATOM 700 O O . PRO A 1 91 ? -7.767 -2.412 -5.126 1.00 89.56 91 PRO A O 1
ATOM 703 N N . ASP A 1 92 ? -8.385 -0.384 -5.827 1.00 92.19 92 ASP A N 1
ATOM 704 C CA . ASP A 1 92 ? -9.723 -0.687 -6.353 1.00 92.19 92 ASP A CA 1
ATOM 705 C C . ASP A 1 92 ? -9.970 0.228 -7.567 1.00 92.19 92 ASP A C 1
ATOM 707 O O . ASP A 1 92 ? -10.510 1.342 -7.456 1.00 92.19 92 ASP A O 1
ATOM 711 N N . SER A 1 93 ? -9.478 -0.192 -8.732 1.00 90.75 93 SER A N 1
ATOM 712 C CA . SER A 1 93 ? -9.442 0.611 -9.959 1.00 90.75 93 SER A CA 1
ATOM 713 C C . SER A 1 93 ? -10.811 1.023 -10.493 1.00 90.75 93 SER A C 1
ATOM 715 O O . SER A 1 93 ? -10.932 2.071 -11.146 1.00 90.75 93 SER A O 1
ATOM 717 N N . ASP A 1 94 ? -11.849 0.228 -10.243 1.00 91.62 94 ASP A N 1
ATOM 718 C CA . ASP A 1 94 ? -13.203 0.487 -10.732 1.00 91.62 94 ASP A CA 1
ATOM 719 C C . ASP A 1 94 ? -14.189 0.964 -9.643 1.00 91.62 94 ASP A C 1
ATOM 721 O O . ASP A 1 94 ? -15.307 1.403 -9.960 1.00 91.62 94 ASP A O 1
ATOM 7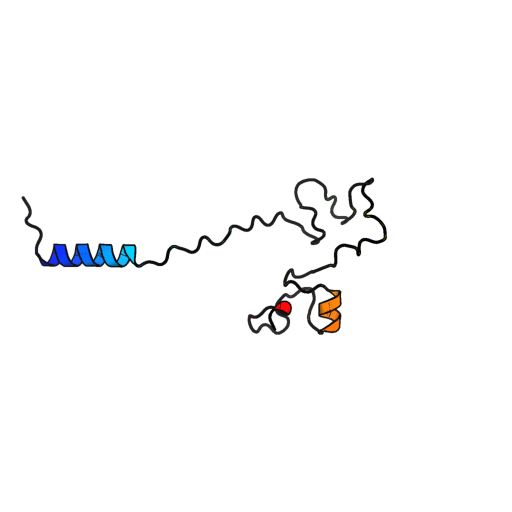25 N N . TYR A 1 95 ? -13.708 1.061 -8.400 1.00 91.94 95 TYR A N 1
ATOM 726 C CA . TYR A 1 95 ? -14.392 1.555 -7.207 1.00 91.94 95 TYR A CA 1
ATOM 727 C C . TYR A 1 95 ? -15.622 0.730 -6.809 1.00 91.94 95 TYR A C 1
ATOM 729 O O . TYR A 1 95 ? -16.634 1.295 -6.352 1.00 91.94 95 TYR A O 1
ATOM 737 N N . ASP A 1 96 ? -15.576 -0.585 -7.005 1.00 90.81 96 ASP A N 1
ATOM 738 C CA . ASP A 1 96 ? -16.673 -1.492 -6.670 1.00 90.81 96 ASP A CA 1
ATOM 739 C C . ASP A 1 96 ? -16.617 -2.033 -5.223 1.00 90.81 96 ASP A C 1
ATOM 741 O O . ASP A 1 96 ? -17.638 -2.497 -4.685 1.00 90.81 96 ASP A O 1
ATOM 745 N N . GLY A 1 97 ? -15.480 -1.840 -4.546 1.00 88.81 97 GLY A N 1
ATOM 746 C CA . GLY A 1 97 ? -15.214 -2.238 -3.168 1.00 88.81 97 GLY A CA 1
ATOM 747 C C . GLY A 1 97 ? -14.482 -3.573 -2.998 1.00 88.81 97 GLY A C 1
ATOM 748 O O . GLY A 1 97 ? -14.368 -4.024 -1.849 1.00 88.81 97 GLY A O 1
ATOM 749 N N . LEU A 1 98 ? -14.030 -4.207 -4.081 1.00 90.56 98 LEU A N 1
ATOM 750 C CA . LEU A 1 98 ? -13.025 -5.273 -4.093 1.00 90.56 98 LEU A CA 1
ATOM 751 C C . LEU A 1 98 ? -11.668 -4.693 -4.496 1.00 90.56 98 LEU A C 1
ATOM 753 O O . LEU A 1 98 ? -11.622 -3.652 -5.140 1.00 90.56 98 LEU A O 1
ATOM 757 N N . THR A 1 99 ? -10.572 -5.322 -4.062 1.00 91.06 99 THR A N 1
ATOM 758 C CA . THR A 1 99 ? -9.261 -4.902 -4.560 1.00 91.06 99 THR A CA 1
ATOM 759 C C . THR A 1 99 ? -8.978 -5.520 -5.919 1.00 91.06 99 THR A C 1
ATOM 761 O O . THR A 1 99 ? -9.482 -6.611 -6.182 1.00 91.06 99 THR A O 1
ATOM 764 N N . ASP A 1 100 ? -8.148 -4.887 -6.746 1.00 87.75 100 ASP A N 1
ATOM 765 C CA . ASP A 1 100 ? -7.763 -5.415 -8.062 1.00 87.75 100 ASP A CA 1
ATOM 766 C C . ASP A 1 100 ? -7.143 -6.830 -7.953 1.00 87.75 100 ASP A C 1
ATOM 768 O O . ASP A 1 100 ? -7.358 -7.694 -8.808 1.00 87.75 100 ASP A O 1
ATOM 772 N N . ALA A 1 101 ? -6.456 -7.130 -6.844 1.00 87.44 101 ALA A N 1
ATOM 773 C CA . ALA A 1 101 ? -5.966 -8.466 -6.494 1.00 87.44 101 ALA A CA 1
ATOM 774 C C . ALA A 1 101 ? -7.062 -9.511 -6.181 1.00 87.44 101 ALA A C 1
ATOM 776 O O . ALA A 1 101 ? -6.823 -10.719 -6.309 1.00 87.44 101 ALA A O 1
ATOM 777 N N . ASP A 1 102 ? -8.232 -9.070 -5.714 1.00 87.31 102 ASP A N 1
ATOM 778 C CA . ASP A 1 102 ? -9.353 -9.907 -5.265 1.00 87.31 102 ASP A CA 1
ATOM 779 C C . ASP A 1 102 ? -10.464 -10.075 -6.336 1.00 87.31 102 ASP A C 1
ATOM 781 O O . ASP A 1 102 ? -11.424 -10.824 -6.096 1.00 87.31 102 ASP A O 1
ATOM 785 N N . GLU A 1 103 ? -10.338 -9.437 -7.508 1.00 83.69 103 GLU A N 1
ATOM 786 C CA . GLU A 1 103 ? -11.249 -9.556 -8.670 1.00 83.69 103 GLU A CA 1
ATOM 787 C C . GLU A 1 103 ? -11.008 -10.796 -9.567 1.00 83.69 103 GLU A C 1
ATOM 789 O O . GLU A 1 103 ? -12.013 -11.439 -9.982 1.00 83.69 103 GLU A O 1
#

Radius of gyration: 25.86 Å; chains: 1; bounding box: 68×22×70 Å

Foldseek 3Di:
DDDDDPVNVVVVVVVVVVVVPPPDPPPPPPPPPQDDPQQQPDGDPDADPPPSDHDPPCDPPPPPDHPQGQQCPLPDGPVRCVVVVADSNHQPRPPPPHGPVRD

pLDDT: mean 72.16, std 13.65, range [49.28, 92.19]

Sequence (103 aa):
MRRFSRRAWWLHAFLIAQLTLLPCPQVSHAVWVEVDTDGDGIADYGYEDGTGDPPPGEDPPAWEPGPVEDSDGDGLTDEQEAILGTDAHNPDSDYDGLTDADE